Protein AF-A0A1B6EBD6-F1 (afdb_monomer)

Organism: NCBI:txid38151

Sequence (157 aa):
SRSVSGDEDGPLCDTISRKTLFYLIATLNAAFQPDYDFSDAKSHEFSKEPSLQWVVNAVDSNLNATGGEQYRTMRTHLWAAIDDEISMQECDIYSYNPDLTSDPFGEDGSLWSFNYFFYNKKLKRIVFFTCRAINPIYALDSGIGSDFTMDEDEDGY

InterPro domains:
  IPR015257 Repressor of RNA polymerase III transcription Maf1 [PF09174] (10-130)
  IPR015257 Repressor of RNA polymerase III transcription Maf1 [PIRSF037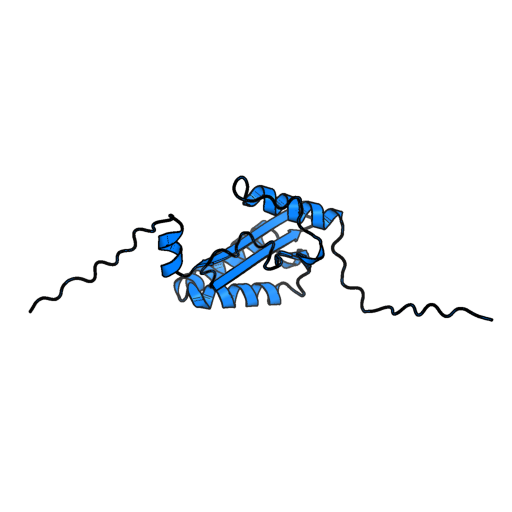240] (8-142)
  IPR015257 Repressor of RNA polymerase III transcription Maf1 [PTHR22504] (2-146)
  IPR038564 Repressor of RNA polymerase III transcription Maf1 superfamily [G3DSA:3.40.1000.50] (1-133)

Structure (mmCIF, N/CA/C/O backbone):
data_AF-A0A1B6EBD6-F1
#
_entry.id   AF-A0A1B6EBD6-F1
#
loop_
_atom_site.group_PDB
_atom_site.id
_atom_site.type_symbol
_atom_site.label_atom_id
_atom_site.label_alt_id
_atom_site.label_comp_id
_atom_site.label_asym_id
_atom_site.label_entity_id
_atom_site.label_seq_id
_atom_site.pdbx_PDB_ins_code
_atom_site.Cartn_x
_atom_site.Cartn_y
_atom_site.Cartn_z
_atom_site.occupancy
_atom_site.B_iso_or_equiv
_atom_site.auth_seq_id
_atom_site.auth_comp_id
_atom_site.auth_asym_id
_atom_site.auth_atom_id
_atom_site.pdbx_PDB_model_num
ATOM 1 N N . SER A 1 1 ? 15.577 18.709 47.326 1.00 35.00 1 SER A N 1
ATOM 2 C CA . SER A 1 1 ? 14.612 19.555 46.606 1.00 35.00 1 SER A CA 1
ATOM 3 C C . SER A 1 1 ? 14.466 19.066 45.178 1.00 35.00 1 SER A C 1
ATOM 5 O O . SER A 1 1 ? 15.468 18.985 44.490 1.00 35.00 1 SER A O 1
ATOM 7 N N . ARG A 1 2 ? 13.229 18.675 44.841 1.00 35.31 2 ARG A N 1
ATOM 8 C CA . ARG A 1 2 ? 12.565 18.476 43.535 1.00 35.31 2 ARG A CA 1
ATOM 9 C C . ARG A 1 2 ? 13.386 18.047 42.307 1.00 35.31 2 ARG A C 1
ATOM 11 O O . ARG A 1 2 ? 14.072 18.845 41.682 1.00 35.31 2 ARG A O 1
ATOM 18 N N . SER A 1 3 ? 13.144 16.794 41.935 1.00 42.97 3 SER A N 1
ATOM 19 C CA . SER A 1 3 ? 13.153 16.221 40.590 1.00 42.97 3 SER A CA 1
ATOM 20 C C . SER A 1 3 ? 12.231 16.994 39.638 1.00 42.97 3 SER A C 1
ATOM 22 O O . SER A 1 3 ? 11.115 17.353 40.016 1.00 42.97 3 SER A O 1
ATOM 24 N N . VAL A 1 4 ? 12.686 17.204 38.404 1.00 38.69 4 VAL A N 1
ATOM 25 C CA . VAL A 1 4 ? 11.855 17.611 37.265 1.00 38.69 4 VAL A CA 1
ATOM 26 C C . VAL A 1 4 ? 12.066 16.558 36.183 1.00 38.69 4 VAL A C 1
ATOM 28 O O . VAL A 1 4 ? 13.086 16.553 35.500 1.00 38.69 4 VAL A O 1
ATOM 31 N N . SER A 1 5 ? 11.133 15.613 36.107 1.00 43.06 5 SER A N 1
ATOM 32 C CA . SER A 1 5 ? 10.903 14.778 34.933 1.00 43.06 5 SER A CA 1
ATOM 33 C C . SER A 1 5 ? 10.208 15.654 33.896 1.00 43.06 5 SER A C 1
ATOM 35 O O . SER A 1 5 ? 9.076 16.086 34.110 1.00 43.06 5 SER A O 1
ATOM 37 N N . GLY A 1 6 ? 10.924 15.997 32.829 1.00 36.69 6 GLY A N 1
ATOM 38 C CA . GLY A 1 6 ? 10.327 16.617 31.655 1.00 36.69 6 GLY A CA 1
ATOM 39 C C . GLY A 1 6 ? 9.583 15.548 30.873 1.00 36.69 6 GLY A C 1
ATOM 40 O O . GLY A 1 6 ? 10.207 14.790 30.138 1.00 36.69 6 GLY A O 1
ATOM 41 N N . ASP A 1 7 ? 8.271 15.474 31.074 1.00 46.28 7 ASP A N 1
ATOM 42 C CA . ASP A 1 7 ? 7.367 14.815 30.140 1.00 46.28 7 ASP A CA 1
ATOM 43 C C . ASP A 1 7 ? 7.290 15.706 28.892 1.00 46.28 7 ASP A C 1
ATOM 45 O O . ASP A 1 7 ? 6.510 16.658 28.828 1.00 46.28 7 ASP A O 1
ATOM 49 N N . GLU A 1 8 ? 8.169 15.454 27.921 1.00 40.28 8 GLU A N 1
ATOM 50 C CA . GLU A 1 8 ? 7.998 15.973 26.567 1.00 40.28 8 GLU A CA 1
ATOM 51 C C . GLU A 1 8 ? 6.930 15.124 25.872 1.00 40.28 8 GLU A C 1
ATOM 53 O O . GLU A 1 8 ? 7.210 14.099 25.252 1.00 40.28 8 GLU A O 1
ATOM 58 N N . ASP A 1 9 ? 5.681 15.560 26.030 1.00 44.81 9 ASP A N 1
ATOM 59 C CA . ASP A 1 9 ? 4.522 15.125 25.252 1.00 44.81 9 ASP A CA 1
ATOM 60 C C . ASP A 1 9 ? 4.717 15.600 23.798 1.00 44.81 9 ASP A C 1
ATOM 62 O O . ASP A 1 9 ? 4.210 16.635 23.360 1.00 44.81 9 ASP A O 1
ATOM 66 N N . GLY A 1 10 ? 5.575 14.888 23.064 1.00 46.00 10 GLY A N 1
ATOM 67 C CA . GLY A 1 10 ? 5.658 14.988 21.611 1.00 46.00 10 GLY A CA 1
ATOM 68 C C . GLY A 1 10 ? 4.334 14.533 20.989 1.00 46.00 10 GLY A C 1
ATOM 69 O O . GLY A 1 10 ? 3.626 13.730 21.599 1.00 46.00 10 GLY A O 1
ATOM 70 N N . PRO A 1 11 ? 3.966 15.019 19.786 1.00 43.94 11 PRO A N 1
ATOM 71 C CA . PRO A 1 11 ? 2.724 14.612 19.141 1.00 43.94 11 PRO A CA 1
ATOM 72 C C . PRO A 1 11 ? 2.721 13.089 19.055 1.00 43.94 11 PRO A C 1
ATOM 74 O O . PRO A 1 11 ? 3.627 12.518 18.450 1.00 43.94 11 PRO A O 1
ATOM 77 N N . LEU A 1 12 ? 1.753 12.462 19.730 1.00 44.38 12 LEU A N 1
ATOM 78 C CA . LEU A 1 12 ? 1.585 11.016 19.818 1.00 44.38 12 LEU A CA 1
ATOM 79 C C . LEU A 1 12 ? 1.718 10.434 18.410 1.00 44.38 12 LEU A C 1
ATOM 81 O O . LEU A 1 12 ? 0.786 10.510 17.611 1.00 44.38 12 LEU A O 1
ATOM 85 N N . CYS A 1 13 ? 2.904 9.910 18.093 1.00 47.91 13 CYS A N 1
ATOM 86 C CA . CYS A 1 13 ? 3.123 9.114 16.901 1.00 47.91 13 CYS A CA 1
ATOM 87 C C . CYS A 1 13 ? 2.095 7.995 17.000 1.00 47.91 13 CYS A C 1
ATOM 89 O O . CYS A 1 13 ? 2.122 7.237 17.975 1.00 47.91 13 CYS A O 1
ATOM 91 N N . ASP A 1 14 ? 1.121 8.002 16.091 1.00 54.56 14 ASP A N 1
ATOM 92 C CA . ASP A 1 14 ? -0.105 7.214 16.165 1.00 54.56 14 ASP A CA 1
ATOM 93 C C . ASP A 1 14 ? 0.295 5.730 16.183 1.00 54.56 14 ASP A C 1
ATOM 95 O O . ASP A 1 14 ? 0.541 5.101 15.154 1.00 54.56 14 ASP A O 1
ATOM 99 N N . THR A 1 15 ? 0.517 5.198 17.386 1.00 70.75 15 THR A N 1
ATOM 100 C CA . THR A 1 15 ? 1.275 3.961 17.553 1.00 70.75 15 THR A CA 1
ATOM 101 C C . THR A 1 15 ? 0.384 2.823 17.091 1.00 70.75 15 THR A C 1
ATOM 103 O O . THR A 1 15 ? -0.698 2.597 17.644 1.00 70.75 15 THR A O 1
ATOM 106 N N . ILE A 1 16 ? 0.822 2.097 16.061 1.00 86.12 16 ILE A N 1
ATOM 107 C CA . ILE A 1 16 ? 0.085 0.953 15.527 1.00 86.12 16 ILE A CA 1
ATOM 108 C C . ILE A 1 16 ? -0.162 -0.035 16.670 1.00 86.12 16 ILE A C 1
ATOM 110 O O . ILE A 1 16 ? 0.760 -0.500 17.339 1.00 86.12 16 ILE A O 1
ATOM 114 N N . SER A 1 17 ? -1.435 -0.355 16.919 1.00 90.88 17 SER A N 1
ATOM 115 C CA . SER A 1 17 ? -1.783 -1.267 18.008 1.00 90.88 17 SER A CA 1
ATOM 116 C C . SER A 1 17 ? -1.151 -2.645 17.783 1.00 90.88 17 SER A C 1
ATOM 118 O O . SER A 1 17 ? -1.120 -3.130 16.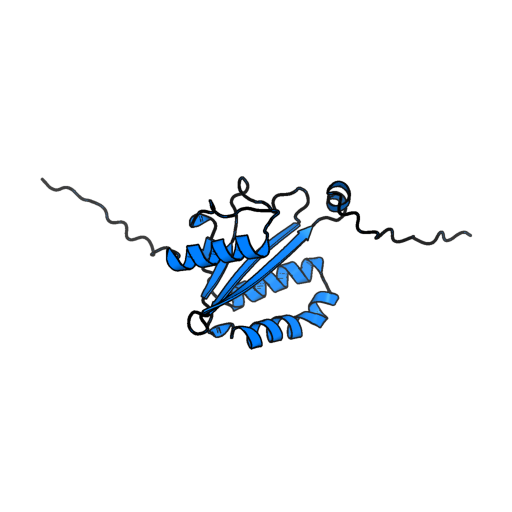653 1.00 90.88 17 SER A O 1
ATOM 120 N N . ARG A 1 18 ? -0.738 -3.337 18.857 1.00 91.25 18 ARG A N 1
ATOM 121 C CA . ARG A 1 18 ? -0.190 -4.710 18.769 1.00 91.25 18 ARG A CA 1
ATOM 122 C C . ARG A 1 18 ? -1.096 -5.669 17.991 1.00 91.25 18 ARG A C 1
ATOM 124 O O . ARG A 1 18 ? -0.611 -6.518 17.254 1.00 91.25 18 ARG A O 1
ATOM 131 N N . LYS A 1 19 ? -2.416 -5.517 18.143 1.00 93.31 19 LYS A N 1
ATOM 132 C CA . LYS A 1 19 ? -3.407 -6.320 17.418 1.00 93.31 19 LYS A CA 1
ATOM 133 C C . LYS A 1 19 ? -3.381 -6.028 15.918 1.00 93.31 19 LYS A C 1
ATOM 135 O O . LYS A 1 19 ? -3.426 -6.959 15.126 1.00 93.31 19 LYS A O 1
ATOM 140 N N . THR A 1 20 ? -3.321 -4.752 15.539 1.00 94.62 20 THR A N 1
ATOM 141 C CA . THR A 1 20 ? -3.190 -4.354 14.133 1.00 94.62 20 THR A CA 1
ATOM 142 C C . THR A 1 20 ? -1.885 -4.881 13.559 1.00 94.62 20 THR A C 1
ATOM 144 O O . THR A 1 20 ? -1.926 -5.553 12.540 1.00 94.62 20 THR A O 1
ATOM 147 N N . LEU A 1 21 ? -0.761 -4.656 14.244 1.00 94.75 21 LEU A N 1
ATOM 148 C CA . LEU A 1 21 ? 0.557 -5.112 13.807 1.00 94.75 21 LEU A CA 1
ATOM 149 C C . LEU A 1 21 ? 0.576 -6.620 13.530 1.00 94.75 21 LEU A C 1
ATOM 151 O O . LEU A 1 21 ? 1.037 -7.042 12.476 1.00 94.75 21 LEU A O 1
ATOM 155 N N . PHE A 1 22 ? -0.011 -7.421 14.424 1.00 95.44 22 PHE A N 1
ATOM 156 C CA . PHE A 1 22 ? -0.163 -8.860 14.212 1.00 95.44 22 PHE A CA 1
ATOM 157 C C . PHE A 1 22 ? -0.912 -9.189 12.912 1.00 95.44 22 PHE A C 1
ATOM 159 O O . PHE A 1 22 ? -0.484 -10.067 12.170 1.00 95.44 22 PHE A O 1
ATOM 166 N N . TYR A 1 23 ? -2.008 -8.484 12.608 1.00 96.94 23 TYR A N 1
ATOM 167 C CA . TYR A 1 23 ? -2.737 -8.704 11.358 1.00 96.94 23 TYR A CA 1
ATOM 168 C C . TYR A 1 23 ? -1.930 -8.302 10.122 1.00 96.94 23 TYR A C 1
ATOM 170 O O . TYR A 1 23 ? -1.987 -9.016 9.125 1.00 96.94 23 TYR A O 1
ATOM 178 N N . LEU A 1 24 ? -1.174 -7.201 10.178 1.00 96.62 24 LEU A N 1
ATOM 179 C CA . LEU A 1 24 ? -0.338 -6.762 9.055 1.00 96.62 24 LEU A CA 1
ATOM 180 C C . LEU A 1 24 ? 0.771 -7.785 8.762 1.00 96.62 24 LEU A C 1
ATOM 182 O O . LEU A 1 24 ? 0.904 -8.226 7.624 1.00 96.62 24 LEU A O 1
ATOM 186 N N . ILE A 1 25 ? 1.482 -8.247 9.797 1.00 95.00 25 ILE A N 1
ATOM 187 C CA . ILE A 1 25 ? 2.533 -9.271 9.673 1.00 95.00 25 ILE A CA 1
ATOM 188 C C . ILE A 1 25 ? 1.958 -10.592 9.155 1.00 95.00 25 ILE A C 1
ATOM 190 O O . ILE A 1 25 ? 2.498 -11.186 8.226 1.00 95.00 25 ILE A O 1
ATOM 194 N N . ALA A 1 26 ? 0.826 -11.041 9.705 1.00 95.94 26 ALA A N 1
ATOM 195 C CA . ALA A 1 26 ? 0.168 -12.258 9.235 1.00 95.94 26 ALA A CA 1
ATOM 196 C C . ALA A 1 26 ? -0.254 -12.155 7.758 1.00 95.94 26 ALA A C 1
ATOM 198 O O . ALA A 1 26 ? -0.196 -13.147 7.037 1.00 95.94 26 ALA A O 1
ATOM 199 N N . THR A 1 27 ? -0.652 -10.961 7.307 1.00 96.69 27 THR A N 1
ATOM 200 C CA . THR A 1 27 ? -1.014 -10.707 5.907 1.00 96.69 27 THR A CA 1
ATOM 201 C C . THR A 1 27 ? 0.211 -10.790 4.993 1.00 96.69 27 THR A C 1
ATOM 203 O O . THR A 1 27 ? 0.126 -11.431 3.951 1.00 96.69 27 THR A O 1
ATOM 206 N N . LEU A 1 28 ? 1.355 -10.221 5.398 1.00 93.94 28 LEU A N 1
ATOM 207 C CA . LEU A 1 28 ? 2.621 -10.352 4.663 1.00 93.94 28 LEU A CA 1
ATOM 208 C C . LEU A 1 28 ? 3.060 -11.813 4.547 1.00 93.94 28 LEU A C 1
ATOM 210 O O . LEU A 1 28 ? 3.286 -12.301 3.443 1.00 93.94 28 LEU A O 1
ATOM 214 N N . ASN A 1 29 ? 3.094 -12.530 5.673 1.00 93.19 29 ASN A N 1
ATOM 215 C CA . ASN A 1 29 ? 3.443 -13.951 5.696 1.00 93.19 29 ASN A CA 1
ATOM 216 C C . ASN A 1 29 ? 2.516 -14.775 4.796 1.00 93.19 29 ASN A C 1
ATOM 218 O O . ASN A 1 29 ? 2.974 -15.648 4.071 1.00 93.19 29 ASN A O 1
ATOM 222 N N . ALA A 1 30 ? 1.212 -14.487 4.794 1.00 94.06 30 ALA A N 1
ATOM 223 C CA . ALA A 1 30 ? 0.273 -15.189 3.927 1.00 94.06 30 ALA A CA 1
ATOM 224 C C . ALA A 1 30 ? 0.500 -14.900 2.432 1.00 94.06 30 ALA A C 1
ATOM 226 O O . ALA A 1 30 ? 0.274 -15.794 1.617 1.00 94.06 30 ALA A O 1
ATOM 227 N N . ALA A 1 31 ? 0.918 -13.679 2.083 1.00 92.50 31 ALA A N 1
ATOM 228 C CA . ALA A 1 31 ? 1.103 -13.236 0.702 1.00 92.50 31 ALA A CA 1
ATOM 229 C C . ALA A 1 31 ? 2.416 -13.722 0.067 1.00 92.50 31 ALA A C 1
ATOM 231 O O . ALA A 1 31 ? 2.456 -13.924 -1.142 1.00 92.50 31 ALA A O 1
ATOM 232 N N . PHE A 1 32 ? 3.465 -13.900 0.871 1.00 89.19 32 PHE A N 1
ATOM 233 C CA . PHE A 1 32 ? 4.834 -14.114 0.388 1.00 89.19 32 PHE A CA 1
ATOM 234 C C . PHE A 1 32 ? 5.480 -15.422 0.860 1.00 89.19 32 PHE A C 1
ATOM 236 O O . PHE A 1 32 ? 6.629 -15.698 0.526 1.00 89.19 32 PHE A O 1
ATOM 243 N N . GLN A 1 33 ? 4.772 -16.245 1.633 1.00 85.00 33 GLN A N 1
ATOM 244 C CA . GLN A 1 33 ? 5.219 -17.612 1.896 1.00 85.00 33 GLN A CA 1
ATOM 245 C C . GLN A 1 33 ? 5.266 -18.432 0.588 1.00 85.00 33 GLN A C 1
ATOM 247 O O . GLN A 1 33 ? 4.349 -18.320 -0.231 1.00 85.00 33 GLN A O 1
ATOM 252 N N . PRO A 1 34 ? 6.256 -19.325 0.415 1.00 87.81 34 PRO A N 1
ATOM 253 C CA . PRO A 1 34 ? 7.313 -19.691 1.366 1.00 87.81 34 PRO A CA 1
ATOM 254 C C . PRO A 1 34 ? 8.594 -18.846 1.252 1.00 87.81 34 PRO A C 1
ATOM 256 O O . PRO A 1 34 ? 9.543 -19.109 1.986 1.00 87.81 34 PRO A O 1
ATOM 259 N N . ASP A 1 35 ? 8.638 -17.886 0.331 1.00 84.06 35 ASP A N 1
ATOM 260 C CA . ASP A 1 35 ? 9.868 -17.201 -0.072 1.00 84.06 35 ASP A CA 1
ATOM 261 C C . ASP A 1 35 ? 10.391 -16.238 1.002 1.00 84.06 35 ASP A C 1
ATOM 263 O O . ASP A 1 35 ? 11.602 -16.081 1.157 1.00 84.06 35 ASP A O 1
ATOM 267 N N . TYR A 1 36 ? 9.491 -15.645 1.794 1.00 82.69 36 TYR A N 1
ATOM 268 C CA . TYR A 1 36 ? 9.848 -14.673 2.826 1.00 82.69 36 TYR A CA 1
ATOM 269 C C . TYR A 1 36 ? 9.124 -14.914 4.158 1.00 82.69 36 TYR A C 1
ATOM 271 O O . TYR A 1 36 ? 7.954 -15.303 4.191 1.00 82.69 36 TYR A O 1
ATOM 279 N N . ASP A 1 37 ? 9.825 -14.630 5.263 1.00 87.44 37 ASP A N 1
ATOM 280 C CA . ASP A 1 37 ? 9.300 -14.672 6.634 1.00 87.44 37 ASP A CA 1
ATOM 281 C C . ASP A 1 37 ? 9.393 -13.289 7.294 1.00 87.44 37 ASP A C 1
ATOM 283 O O . ASP A 1 37 ? 10.473 -12.732 7.483 1.00 87.44 37 ASP A O 1
ATOM 287 N N . PHE A 1 38 ? 8.238 -12.752 7.676 1.00 89.31 38 PHE A N 1
ATOM 288 C CA . PHE A 1 38 ? 8.062 -11.450 8.317 1.00 89.31 38 PHE A CA 1
ATOM 289 C C . PHE A 1 38 ? 7.771 -11.574 9.817 1.00 89.31 38 PHE A C 1
ATOM 291 O O . PHE A 1 38 ? 7.387 -10.592 10.453 1.00 89.31 38 PHE A O 1
ATOM 298 N N . SER A 1 39 ? 7.927 -12.761 10.415 1.00 87.94 39 SER A N 1
ATOM 299 C CA . SER A 1 39 ? 7.629 -13.001 11.837 1.00 87.94 39 SER A CA 1
ATOM 300 C C . SER A 1 39 ? 8.414 -12.090 12.788 1.00 87.94 39 SER A C 1
ATOM 302 O O . SER A 1 39 ? 7.931 -11.776 13.878 1.00 87.94 39 SER A O 1
ATOM 304 N N . ASP A 1 40 ? 9.590 -11.626 12.360 1.00 87.38 40 ASP A N 1
ATOM 305 C CA . ASP A 1 40 ? 10.442 -10.704 13.108 1.00 87.38 40 ASP A CA 1
ATOM 306 C C . ASP A 1 40 ? 10.248 -9.221 12.758 1.00 87.38 40 ASP A C 1
ATOM 308 O O . ASP A 1 40 ? 10.897 -8.380 13.393 1.00 87.38 40 ASP A O 1
ATOM 312 N N . ALA A 1 41 ? 9.345 -8.884 11.830 1.00 88.94 41 ALA A N 1
ATOM 313 C CA . ALA A 1 41 ? 9.097 -7.507 11.413 1.00 88.94 41 ALA A CA 1
ATOM 314 C C . ALA A 1 41 ? 8.682 -6.625 12.602 1.00 88.94 41 ALA A C 1
ATOM 316 O O . ALA A 1 41 ? 7.865 -6.994 13.458 1.00 88.94 41 ALA A O 1
ATOM 317 N N . LYS A 1 42 ? 9.285 -5.443 12.685 1.00 88.19 42 LYS A N 1
ATOM 318 C CA . LYS A 1 42 ? 9.160 -4.519 13.811 1.00 88.19 42 LYS A CA 1
ATOM 319 C C . LYS A 1 42 ? 8.143 -3.434 13.509 1.00 88.19 42 LYS A C 1
ATOM 321 O O . LYS A 1 42 ? 7.906 -3.062 12.369 1.00 88.19 42 LYS A O 1
ATOM 326 N N . SER A 1 43 ? 7.548 -2.874 14.561 1.00 89.81 43 SER A N 1
ATOM 327 C CA . SER A 1 43 ? 6.497 -1.861 14.418 1.00 89.81 43 SER A CA 1
ATOM 328 C C . SER A 1 43 ? 6.943 -0.602 13.676 1.00 89.81 43 SER A C 1
ATOM 330 O O . SER A 1 43 ? 6.094 0.061 13.096 1.00 89.81 43 SER A O 1
ATOM 332 N N . HIS A 1 44 ? 8.233 -0.251 13.723 1.00 89.25 44 HIS A N 1
ATOM 333 C CA . HIS A 1 44 ? 8.765 0.937 13.047 1.00 89.25 44 HIS A CA 1
ATOM 334 C C . HIS A 1 44 ? 8.880 0.769 11.527 1.00 89.25 44 HIS A C 1
ATOM 336 O O . HIS A 1 44 ? 8.935 1.771 10.826 1.00 89.25 44 HIS A O 1
ATOM 342 N N . GLU A 1 45 ? 8.842 -0.467 11.024 1.00 90.88 45 GLU A N 1
ATOM 343 C CA . GL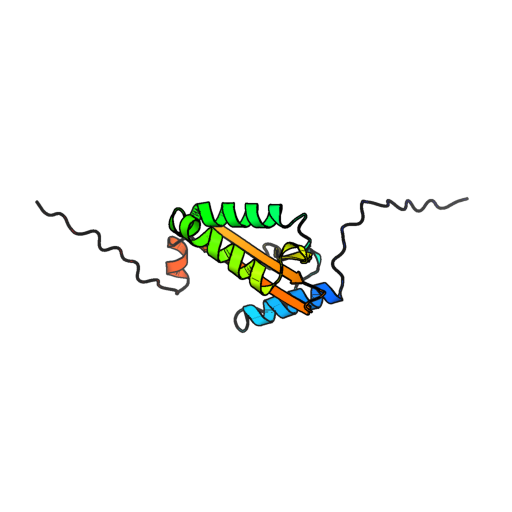U A 1 45 ? 8.773 -0.778 9.587 1.00 90.88 45 GLU A CA 1
ATOM 344 C C . GLU A 1 45 ? 7.346 -0.611 9.037 1.00 90.88 45 GLU A C 1
ATOM 346 O O . GLU A 1 45 ? 7.097 -0.796 7.849 1.00 90.88 45 GLU A O 1
ATOM 351 N N . PHE A 1 46 ? 6.379 -0.267 9.892 1.00 93.50 46 PHE A N 1
ATOM 352 C CA . PHE A 1 46 ? 5.002 -0.004 9.500 1.00 93.50 46 PHE A CA 1
ATOM 353 C C . PHE A 1 46 ? 4.625 1.435 9.823 1.00 93.50 46 PHE A C 1
ATOM 355 O O . PHE A 1 46 ? 4.982 1.981 10.866 1.00 93.50 46 PHE A O 1
ATOM 362 N N . SER A 1 47 ? 3.847 2.052 8.942 1.00 94.19 47 SER A N 1
ATOM 363 C CA . SER A 1 47 ? 3.334 3.406 9.147 1.00 94.19 47 SER A CA 1
ATOM 364 C C . SER A 1 47 ? 1.843 3.463 8.863 1.00 94.19 47 SER A C 1
ATOM 366 O O . SER A 1 47 ? 1.328 2.730 8.023 1.00 94.19 47 SER A O 1
ATOM 368 N N . LYS A 1 48 ? 1.126 4.313 9.602 1.00 95.75 48 LYS A N 1
ATOM 369 C CA . LYS A 1 48 ? -0.263 4.642 9.281 1.00 95.75 48 LYS A CA 1
ATOM 370 C C . LYS A 1 48 ? -0.264 5.785 8.274 1.00 95.75 48 LYS A C 1
ATOM 372 O O . LYS A 1 48 ? 0.345 6.823 8.523 1.00 95.75 48 LYS A O 1
ATOM 377 N N . GLU A 1 49 ? -0.958 5.595 7.163 1.00 95.94 49 GLU A N 1
ATOM 378 C CA . GLU A 1 49 ? -0.977 6.571 6.082 1.00 95.94 49 GLU A CA 1
ATOM 379 C C . GLU A 1 49 ? -1.922 7.744 6.394 1.00 95.94 49 GLU A C 1
ATOM 381 O O . GLU A 1 49 ? -2.991 7.534 6.980 1.00 95.94 49 GLU A O 1
ATOM 386 N N . PRO A 1 50 ? -1.583 8.986 5.990 1.00 94.62 50 PRO A N 1
ATOM 387 C CA . PRO A 1 50 ? -2.342 10.172 6.389 1.00 94.62 50 PRO A CA 1
ATOM 388 C C . PRO A 1 50 ? -3.766 10.215 5.828 1.00 94.62 50 PRO A C 1
ATOM 390 O O . PRO A 1 50 ? -4.674 10.752 6.461 1.00 94.62 50 PRO A O 1
ATOM 393 N N . SER A 1 51 ? -3.961 9.720 4.601 1.00 96.44 51 SER A N 1
ATOM 394 C CA . SER A 1 51 ? -5.264 9.714 3.934 1.00 96.44 51 SER A CA 1
ATOM 395 C C . SER A 1 51 ? -5.295 8.763 2.739 1.00 96.44 51 SER A C 1
ATOM 397 O O . SER A 1 51 ? -4.266 8.477 2.130 1.00 96.44 51 SER A O 1
ATOM 399 N N . LEU A 1 52 ? -6.502 8.364 2.332 1.00 97.44 52 LEU A N 1
ATOM 400 C CA . LEU A 1 52 ? -6.715 7.628 1.085 1.00 97.44 52 LEU A CA 1
ATOM 401 C C . LEU A 1 52 ? -6.170 8.384 -0.134 1.00 97.44 52 LEU A C 1
ATOM 403 O O . LEU A 1 52 ? -5.530 7.782 -0.989 1.00 97.44 52 LEU A O 1
ATOM 407 N N . GLN A 1 53 ? -6.375 9.703 -0.202 1.00 97.81 53 GLN A N 1
ATOM 408 C CA . GLN A 1 53 ? -5.925 10.499 -1.346 1.00 97.81 53 GLN A CA 1
ATOM 409 C C . GLN A 1 53 ? -4.399 10.499 -1.481 1.00 97.81 53 GLN A C 1
ATOM 411 O O . GLN A 1 53 ? -3.884 10.462 -2.594 1.00 97.81 53 GLN A O 1
ATOM 416 N N . TRP A 1 54 ? -3.681 10.522 -0.356 1.00 96.88 54 TRP A N 1
ATOM 417 C CA . TRP A 1 54 ? -2.224 10.413 -0.339 1.00 96.88 54 TRP A CA 1
ATOM 418 C C . TRP A 1 54 ? -1.758 9.095 -0.963 1.00 96.88 54 TRP A C 1
ATOM 420 O O . TRP A 1 54 ? -0.938 9.102 -1.879 1.00 96.88 54 TRP A O 1
ATOM 430 N N . VAL A 1 55 ? -2.353 7.985 -0.526 1.00 97.94 55 VAL A N 1
ATOM 431 C CA . VAL A 1 55 ? -2.031 6.637 -1.011 1.00 97.94 55 VAL A CA 1
ATOM 432 C C . VAL A 1 55 ? -2.360 6.487 -2.494 1.00 97.94 55 VAL A C 1
ATOM 434 O O . VAL A 1 55 ? -1.513 6.043 -3.263 1.00 97.94 55 VAL A O 1
ATOM 437 N N . VAL A 1 56 ? -3.549 6.924 -2.923 1.00 98.00 56 VAL A N 1
ATOM 438 C CA . VAL A 1 56 ? -3.947 6.899 -4.340 1.00 98.00 56 VAL A CA 1
ATOM 439 C C . VAL A 1 56 ? -2.968 7.703 -5.193 1.00 98.00 56 VAL A C 1
ATOM 441 O O . VAL A 1 56 ? -2.512 7.206 -6.214 1.00 98.00 56 VAL A O 1
ATOM 444 N N . ASN A 1 57 ? -2.579 8.906 -4.762 1.00 98.06 57 ASN A N 1
ATOM 445 C CA . ASN A 1 57 ? -1.629 9.735 -5.507 1.00 98.06 57 ASN A CA 1
ATOM 446 C C . ASN A 1 57 ? -0.232 9.098 -5.592 1.00 98.06 57 ASN A C 1
ATOM 448 O O . ASN A 1 57 ? 0.413 9.190 -6.638 1.00 98.06 57 ASN A O 1
ATOM 452 N N . ALA A 1 58 ? 0.243 8.469 -4.513 1.00 97.38 58 ALA A N 1
ATOM 453 C CA . ALA A 1 58 ? 1.535 7.786 -4.487 1.00 97.38 58 ALA A CA 1
ATOM 454 C C . ALA A 1 58 ? 1.546 6.580 -5.440 1.00 97.38 58 ALA A C 1
ATOM 456 O O . ALA A 1 58 ? 2.433 6.464 -6.288 1.00 97.38 58 ALA A O 1
ATOM 457 N N . VAL A 1 59 ? 0.514 5.736 -5.365 1.00 97.50 59 VAL A N 1
ATOM 458 C CA . VAL A 1 59 ? 0.329 4.586 -6.261 1.00 97.50 59 VAL A CA 1
ATOM 459 C C . VAL A 1 59 ? 0.189 5.041 -7.715 1.00 97.50 59 VAL A C 1
ATOM 461 O O . VAL A 1 59 ? 0.889 4.524 -8.585 1.00 97.50 59 VAL A O 1
ATOM 464 N N . ASP A 1 60 ? -0.660 6.039 -7.977 1.00 97.44 60 ASP A N 1
ATOM 465 C CA . ASP A 1 60 ? -0.866 6.598 -9.313 1.00 97.44 60 ASP A CA 1
ATOM 466 C C . ASP A 1 60 ? 0.457 7.124 -9.894 1.00 97.44 60 ASP A C 1
ATOM 468 O O . ASP A 1 60 ? 0.724 6.928 -11.077 1.00 97.44 60 ASP A O 1
ATOM 472 N N . SER A 1 61 ? 1.294 7.784 -9.087 1.00 97.06 61 SER A N 1
ATOM 473 C CA . SER A 1 61 ? 2.582 8.330 -9.538 1.00 97.06 61 SER A CA 1
ATOM 474 C C . SER A 1 61 ? 3.563 7.222 -9.935 1.00 97.06 61 SER A C 1
ATOM 476 O O . SER A 1 61 ? 4.132 7.270 -11.027 1.00 97.06 61 SER A O 1
ATOM 478 N N . ASN A 1 62 ? 3.706 6.195 -9.093 1.00 95.69 62 ASN A N 1
ATOM 479 C CA . ASN A 1 62 ? 4.599 5.058 -9.336 1.00 95.69 62 ASN A CA 1
ATOM 480 C C . ASN A 1 62 ? 4.172 4.236 -10.564 1.00 95.69 62 ASN A C 1
ATOM 482 O O . ASN A 1 62 ? 4.985 3.932 -11.444 1.00 95.69 62 ASN A O 1
ATOM 486 N N . LEU A 1 63 ? 2.876 3.924 -10.667 1.00 95.81 63 LEU A N 1
ATOM 487 C CA . LEU A 1 63 ? 2.337 3.129 -11.769 1.00 95.81 63 LEU A CA 1
ATOM 488 C C . LEU A 1 63 ? 2.279 3.910 -13.084 1.00 95.81 63 LEU A C 1
ATOM 490 O O . LEU A 1 63 ? 2.545 3.331 -14.132 1.00 95.81 63 LEU A O 1
ATOM 494 N N . ASN A 1 64 ? 2.017 5.222 -13.071 1.00 95.31 64 ASN A N 1
ATOM 495 C CA . ASN A 1 64 ? 2.118 6.025 -14.296 1.00 95.31 64 ASN A CA 1
ATOM 496 C C . ASN A 1 64 ? 3.557 6.100 -14.820 1.00 95.31 64 ASN A C 1
ATOM 498 O O . ASN A 1 64 ? 3.749 6.096 -16.034 1.00 95.31 64 ASN A O 1
ATOM 502 N N . ALA A 1 65 ? 4.556 6.166 -13.932 1.00 92.62 65 ALA A N 1
ATOM 503 C CA . ALA A 1 65 ? 5.960 6.286 -14.322 1.00 92.62 65 ALA A CA 1
ATOM 504 C C . ALA A 1 65 ? 6.491 5.058 -15.085 1.00 92.62 65 ALA A C 1
ATOM 506 O O . ALA A 1 65 ? 7.445 5.183 -15.847 1.00 92.62 65 ALA A O 1
ATOM 507 N N . THR A 1 66 ? 5.880 3.887 -14.893 1.00 92.88 66 THR A N 1
ATOM 508 C CA . THR A 1 66 ? 6.350 2.608 -15.461 1.00 92.88 66 THR A CA 1
ATOM 509 C C . THR A 1 66 ? 5.324 1.935 -16.371 1.00 92.88 66 THR 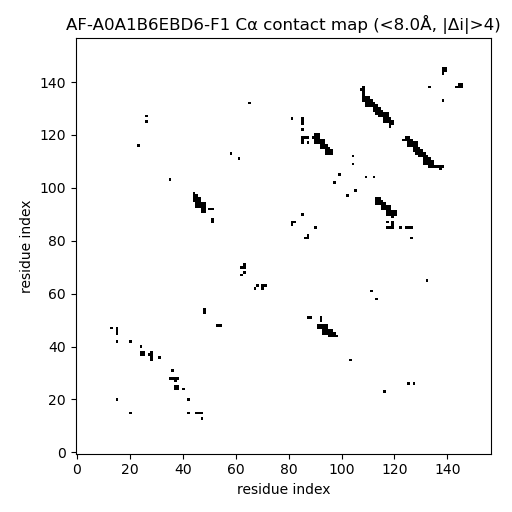A C 1
ATOM 511 O O . THR A 1 66 ? 5.690 1.414 -17.417 1.00 92.88 66 THR A O 1
ATOM 514 N N . GLY A 1 67 ? 4.038 1.978 -16.019 1.00 89.62 67 GLY A N 1
ATOM 515 C CA . GLY A 1 67 ? 2.938 1.391 -16.789 1.00 89.62 67 GLY A CA 1
ATOM 516 C C . GLY A 1 67 ? 2.306 2.331 -17.819 1.00 89.62 67 GLY A C 1
ATOM 517 O O . GLY A 1 67 ? 1.504 1.881 -18.639 1.00 89.62 67 GLY A O 1
ATOM 518 N N . GLY A 1 68 ? 2.639 3.627 -17.791 1.00 93.25 68 GLY A N 1
ATOM 519 C CA . GLY A 1 68 ? 2.250 4.608 -18.806 1.00 93.25 68 GLY A CA 1
ATOM 520 C C . GLY A 1 68 ? 0.771 4.542 -19.204 1.00 93.25 68 GLY A C 1
ATOM 521 O O . GLY A 1 68 ? -0.124 4.616 -18.363 1.00 93.25 68 GLY A O 1
ATOM 522 N N . GLU A 1 69 ? 0.511 4.404 -20.506 1.00 93.94 69 GLU A N 1
ATOM 523 C CA . GLU A 1 69 ? -0.852 4.393 -21.051 1.00 93.94 69 GLU A CA 1
ATOM 524 C C . GLU A 1 69 ? -1.676 3.189 -20.583 1.00 93.94 69 GLU A C 1
ATOM 526 O O . GLU A 1 69 ? -2.850 3.345 -20.255 1.00 93.94 69 GLU A O 1
ATOM 531 N N . GLN A 1 70 ? -1.058 2.010 -20.459 1.00 94.19 70 GLN A N 1
ATOM 532 C CA . GLN A 1 70 ? -1.751 0.794 -20.024 1.00 94.19 70 GLN A CA 1
ATOM 533 C C . GLN A 1 70 ? -2.371 0.997 -18.641 1.00 94.19 70 GLN A C 1
ATOM 535 O O . GLN A 1 70 ? -3.557 0.712 -18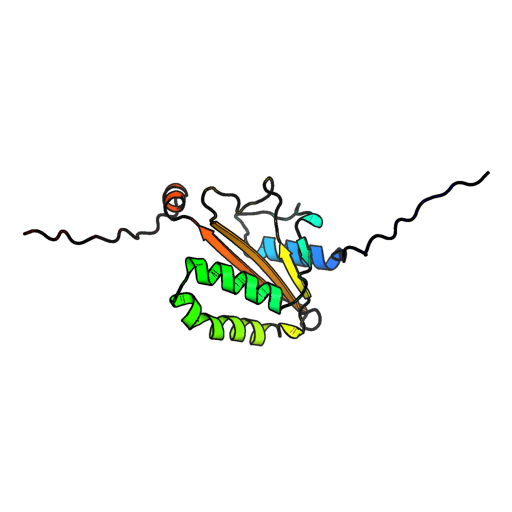.437 1.00 94.19 70 GLN A O 1
ATOM 540 N N . TYR A 1 71 ? -1.589 1.573 -17.722 1.00 96.19 71 TYR A N 1
ATOM 541 C CA . TYR A 1 71 ? -2.066 1.918 -16.392 1.00 96.19 71 TYR A CA 1
ATOM 542 C C . TYR A 1 71 ? -3.234 2.912 -16.441 1.00 96.19 71 TYR A C 1
ATOM 544 O O . TYR A 1 71 ? -4.253 2.687 -15.789 1.00 96.19 71 TYR A O 1
ATOM 552 N N . ARG A 1 72 ? -3.145 3.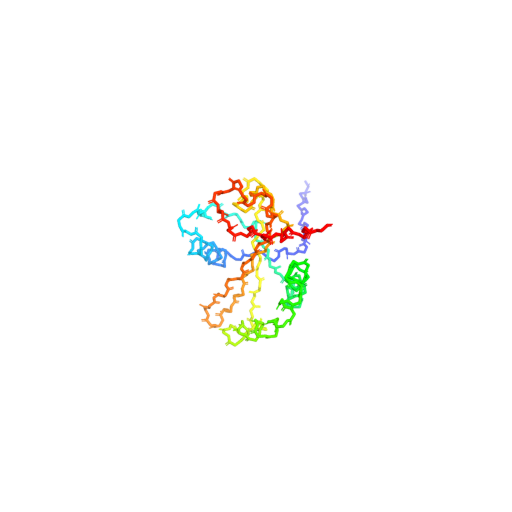973 -17.253 1.00 94.88 72 ARG A N 1
ATOM 553 C CA . ARG A 1 72 ? -4.214 4.984 -17.366 1.00 94.88 72 ARG A CA 1
ATOM 554 C C . ARG A 1 72 ? -5.550 4.379 -17.783 1.00 94.88 72 ARG A C 1
ATOM 556 O O . ARG A 1 72 ? -6.573 4.731 -17.196 1.00 94.88 72 ARG A O 1
ATOM 563 N N . THR A 1 73 ? -5.547 3.440 -18.730 1.00 97.06 73 THR A N 1
ATOM 564 C CA . THR A 1 73 ? -6.764 2.728 -19.153 1.00 97.06 73 THR A CA 1
ATOM 565 C C . THR A 1 73 ? -7.369 1.848 -18.057 1.00 97.06 73 THR A C 1
ATOM 567 O O . THR A 1 73 ? -8.593 1.784 -17.931 1.00 97.06 73 THR A O 1
ATOM 570 N N . MET A 1 74 ? -6.549 1.171 -17.245 1.00 96.38 74 MET A N 1
ATOM 571 C CA . MET A 1 74 ? -7.052 0.274 -16.191 1.00 96.38 74 MET A CA 1
ATOM 572 C C . MET A 1 74 ? -7.336 0.978 -14.860 1.00 96.38 74 MET A C 1
ATOM 574 O O . MET A 1 74 ? -8.109 0.455 -14.059 1.00 96.38 74 MET A O 1
ATOM 578 N N . ARG A 1 75 ? -6.753 2.161 -14.624 1.00 96.69 75 ARG A N 1
ATOM 579 C CA . ARG A 1 75 ? -6.765 2.872 -13.336 1.00 96.69 75 ARG A CA 1
ATOM 580 C C . ARG A 1 75 ? -8.155 2.955 -12.709 1.00 96.69 75 ARG A C 1
ATOM 582 O O . ARG A 1 75 ? -8.312 2.661 -11.528 1.00 96.69 75 ARG A O 1
ATOM 589 N N . THR A 1 76 ? -9.161 3.353 -13.486 1.00 97.56 76 THR A N 1
ATOM 590 C CA . THR A 1 76 ? -10.539 3.495 -12.988 1.00 97.56 76 THR A CA 1
ATOM 591 C C . THR A 1 76 ? -11.107 2.165 -12.501 1.00 97.56 76 THR A C 1
ATOM 593 O O . THR A 1 76 ? -11.704 2.112 -11.431 1.00 97.56 76 THR A O 1
ATOM 596 N N . HIS A 1 77 ? -10.887 1.090 -13.256 1.00 98.06 77 HIS A N 1
ATOM 597 C CA . HIS A 1 77 ? -11.376 -0.244 -12.915 1.00 98.06 77 HIS A CA 1
ATOM 598 C C . HIS A 1 77 ? -10.640 -0.823 -11.703 1.00 98.06 77 HIS A C 1
ATOM 600 O O . HIS A 1 77 ? -11.274 -1.437 -10.851 1.00 98.06 77 HIS A O 1
ATOM 606 N N . LEU A 1 78 ? -9.329 -0.582 -11.595 1.00 97.62 78 LEU A N 1
ATOM 607 C CA . LEU A 1 78 ? -8.522 -0.992 -10.446 1.00 97.62 78 LEU A CA 1
ATOM 608 C C . LEU A 1 78 ? -9.061 -0.385 -9.146 1.00 97.62 78 LEU A C 1
ATOM 610 O O . LEU A 1 78 ? -9.361 -1.113 -8.203 1.00 97.62 78 LEU A O 1
ATOM 614 N N . TRP A 1 79 ? -9.208 0.941 -9.101 1.00 98.00 79 TRP A N 1
ATOM 615 C CA . TRP A 1 79 ? -9.675 1.613 -7.890 1.00 98.00 79 TRP A CA 1
ATOM 616 C C . TRP A 1 79 ? -11.138 1.290 -7.574 1.00 98.00 79 TRP A C 1
ATOM 618 O O . TRP A 1 79 ? -11.462 1.117 -6.404 1.00 98.00 79 TRP A O 1
ATOM 628 N N . ALA A 1 80 ? -11.998 1.135 -8.587 1.00 98.19 80 ALA A N 1
ATOM 629 C CA . ALA A 1 80 ? -13.377 0.693 -8.381 1.00 98.19 80 ALA A CA 1
ATOM 630 C C . ALA A 1 80 ? -13.445 -0.714 -7.763 1.00 98.19 80 ALA A C 1
ATOM 632 O O . ALA A 1 80 ? -14.163 -0.915 -6.792 1.00 98.19 80 ALA A O 1
ATOM 633 N N . ALA A 1 81 ? -12.644 -1.664 -8.256 1.00 98.44 81 ALA A N 1
ATOM 634 C CA . ALA A 1 81 ? -12.622 -3.026 -7.722 1.00 98.44 81 ALA A CA 1
ATOM 635 C C . ALA A 1 81 ? -12.146 -3.083 -6.261 1.00 98.44 81 ALA A C 1
ATOM 637 O O . ALA A 1 81 ? -12.687 -3.848 -5.465 1.00 98.44 81 ALA A O 1
ATOM 638 N N . ILE A 1 82 ? -11.150 -2.267 -5.894 1.00 98.00 82 ILE A N 1
ATOM 639 C CA . ILE A 1 82 ? -10.699 -2.172 -4.499 1.00 98.00 82 ILE A CA 1
ATOM 640 C C . ILE A 1 82 ? -11.810 -1.565 -3.633 1.00 98.00 82 ILE A C 1
ATOM 642 O O . ILE A 1 82 ? -12.094 -2.095 -2.559 1.00 98.00 82 ILE A O 1
ATOM 646 N N . ASP A 1 83 ? -12.454 -0.488 -4.090 1.00 98.12 83 ASP A N 1
ATOM 647 C CA . ASP A 1 83 ? -13.519 0.176 -3.334 1.00 98.12 83 ASP A CA 1
ATOM 648 C C . ASP A 1 83 ? -14.736 -0.721 -3.100 1.00 98.12 83 ASP A C 1
ATOM 650 O O . ASP A 1 83 ? -15.215 -0.816 -1.969 1.00 98.12 83 ASP A O 1
ATOM 654 N N . ASP A 1 84 ? -15.174 -1.443 -4.131 1.00 98.06 84 ASP A N 1
ATOM 655 C CA . ASP A 1 84 ? -16.301 -2.373 -4.050 1.00 98.06 84 ASP A CA 1
ATOM 656 C C . ASP A 1 84 ? -16.046 -3.498 -3.029 1.00 98.06 84 ASP A C 1
ATOM 658 O O . ASP A 1 84 ? -16.962 -3.923 -2.321 1.00 98.06 84 ASP A O 1
ATOM 662 N N . GLU A 1 85 ? -14.799 -3.966 -2.904 1.00 97.75 85 GLU A N 1
ATOM 663 C CA . GLU A 1 85 ? -14.450 -5.092 -2.029 1.00 97.75 85 GLU A CA 1
ATOM 664 C C . GLU A 1 85 ? -14.227 -4.685 -0.560 1.00 97.75 85 GLU A C 1
ATOM 666 O O . GLU A 1 85 ? -14.434 -5.502 0.350 1.00 97.75 85 GLU A O 1
ATOM 671 N N . ILE A 1 86 ? -13.774 -3.452 -0.292 1.00 98.00 86 ILE A N 1
ATOM 672 C CA . ILE A 1 86 ? -13.332 -3.050 1.059 1.00 98.00 86 ILE A CA 1
ATOM 673 C C . ILE A 1 86 ? -13.924 -1.743 1.589 1.00 98.00 86 ILE A C 1
ATOM 675 O O . ILE A 1 86 ? -13.794 -1.477 2.787 1.00 98.00 86 ILE A O 1
ATOM 679 N N . SER A 1 87 ? -14.588 -0.953 0.742 1.00 97.81 87 SER A N 1
ATOM 680 C CA . SER A 1 87 ? -15.050 0.409 1.038 1.00 97.81 87 SER A CA 1
ATOM 681 C C . SER A 1 87 ? -13.902 1.279 1.561 1.00 97.81 87 SER A C 1
ATOM 683 O O . SER A 1 87 ? -13.714 1.439 2.773 1.00 97.81 87 SER A O 1
ATOM 685 N N . MET A 1 88 ? -13.091 1.832 0.656 1.00 96.81 88 MET A N 1
ATOM 686 C CA . MET A 1 88 ? -11.797 2.432 1.005 1.00 96.81 88 MET A CA 1
ATOM 687 C C . MET A 1 88 ? -11.914 3.608 1.982 1.00 96.81 88 MET A C 1
ATOM 689 O O . MET A 1 88 ? -11.019 3.821 2.798 1.00 96.81 88 MET A O 1
ATOM 693 N N . GLN A 1 89 ? -13.020 4.354 1.952 1.00 96.31 89 GLN A N 1
ATOM 694 C CA . GLN A 1 89 ? -13.253 5.499 2.844 1.00 96.31 89 GLN A CA 1
ATOM 695 C C . GLN A 1 89 ? -13.483 5.081 4.302 1.00 96.31 89 GLN A C 1
ATOM 697 O O . GLN A 1 89 ? -13.379 5.915 5.198 1.00 96.31 89 GLN A O 1
ATOM 702 N N . GLU A 1 90 ? -13.776 3.804 4.556 1.00 96.94 90 GLU A N 1
ATOM 703 C CA . GLU A 1 90 ? -13.924 3.254 5.906 1.00 96.94 90 GLU A CA 1
ATOM 704 C C . GLU A 1 90 ? -12.673 2.510 6.404 1.00 96.94 90 GLU A C 1
ATOM 706 O O . GLU A 1 90 ? -12.700 1.897 7.477 1.00 96.94 90 GLU A O 1
ATOM 711 N N . CYS A 1 91 ? -11.580 2.537 5.637 1.00 97.69 91 CYS A N 1
ATOM 712 C CA . CYS A 1 91 ? -10.344 1.846 5.980 1.00 97.69 91 CYS A CA 1
ATOM 713 C C . CYS A 1 91 ? -9.394 2.721 6.803 1.00 97.69 91 CYS A C 1
ATOM 715 O O . CYS A 1 91 ? -9.181 3.894 6.503 1.00 97.69 91 CYS A O 1
ATOM 717 N N . ASP A 1 92 ? -8.731 2.103 7.781 1.00 97.38 92 ASP A N 1
ATOM 718 C CA . ASP A 1 92 ? -7.414 2.574 8.208 1.00 97.38 92 ASP A CA 1
ATOM 719 C C . ASP A 1 92 ? -6.384 2.024 7.212 1.00 97.38 92 ASP A C 1
ATOM 721 O O . ASP A 1 92 ? -6.372 0.817 6.947 1.00 97.38 92 ASP A O 1
ATOM 725 N N . ILE A 1 93 ? -5.535 2.892 6.661 1.00 97.81 93 ILE A N 1
ATOM 726 C CA . ILE A 1 93 ? -4.532 2.495 5.669 1.00 97.81 93 ILE A CA 1
ATOM 727 C C . ILE A 1 93 ? -3.154 2.465 6.321 1.00 97.81 93 ILE A C 1
ATOM 729 O O . ILE A 1 93 ? -2.782 3.389 7.047 1.00 97.81 93 ILE A O 1
ATOM 733 N N . TYR A 1 94 ? -2.413 1.392 6.067 1.00 97.56 94 TYR A N 1
ATOM 734 C CA . TYR A 1 94 ? -1.056 1.199 6.565 1.00 97.56 94 TYR A CA 1
ATOM 735 C C . TYR A 1 94 ? -0.104 0.898 5.415 1.00 97.56 94 TYR A C 1
ATOM 737 O O . TYR A 1 94 ? -0.527 0.354 4.396 1.00 97.56 94 TYR A O 1
ATOM 745 N N . SER A 1 95 ? 1.173 1.198 5.601 1.00 96.25 95 SER A N 1
ATOM 746 C CA . SER A 1 95 ? 2.258 0.770 4.724 1.00 96.25 95 SER A CA 1
ATOM 747 C C . SER A 1 95 ? 3.221 -0.156 5.461 1.00 96.25 95 SER A C 1
ATOM 749 O O . SER A 1 95 ? 3.362 -0.069 6.684 1.00 96.25 95 SER A O 1
ATOM 751 N N . TYR A 1 96 ? 3.89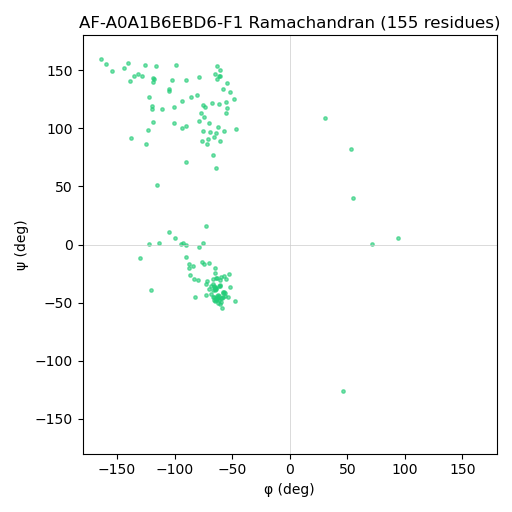6 -1.021 4.707 1.00 94.00 96 TYR A N 1
ATOM 752 C CA . TYR A 1 96 ? 5.109 -1.711 5.138 1.00 94.00 96 TYR A CA 1
ATOM 753 C C . TYR A 1 96 ? 6.305 -1.179 4.344 1.00 94.00 96 TYR A C 1
ATOM 755 O O . TYR A 1 96 ? 6.354 -1.307 3.120 1.00 94.00 96 TYR A O 1
ATOM 763 N N . ASN A 1 97 ? 7.237 -0.570 5.068 1.00 88.69 97 ASN A N 1
ATOM 764 C CA . ASN A 1 97 ? 8.451 0.062 4.578 1.00 88.69 97 ASN A CA 1
ATOM 765 C C . ASN A 1 97 ? 9.630 -0.573 5.337 1.00 88.69 97 ASN A C 1
ATOM 767 O O . ASN A 1 97 ? 9.984 -0.073 6.409 1.00 88.69 97 ASN A O 1
ATOM 771 N N . PRO A 1 98 ? 10.176 -1.702 4.854 1.00 82.00 98 PRO A N 1
ATOM 772 C CA . PRO A 1 98 ? 11.275 -2.376 5.531 1.00 82.00 98 PRO A CA 1
ATOM 773 C C . PRO A 1 98 ? 12.509 -1.480 5.631 1.00 82.00 98 PRO A C 1
ATOM 775 O O . PRO A 1 98 ? 12.778 -0.655 4.753 1.00 82.00 98 PRO A O 1
ATOM 778 N N . ASP A 1 99 ? 13.294 -1.684 6.686 1.00 70.50 99 ASP A N 1
ATOM 779 C CA . ASP A 1 99 ? 14.639 -1.117 6.741 1.00 70.50 99 ASP A CA 1
ATOM 780 C C . ASP A 1 99 ? 15.501 -1.749 5.633 1.00 70.50 99 ASP A C 1
ATOM 782 O O . ASP A 1 99 ? 15.362 -2.934 5.341 1.00 70.50 99 ASP A O 1
ATOM 786 N N . LEU A 1 100 ? 16.449 -1.002 5.053 1.00 63.06 100 LEU A N 1
ATOM 787 C CA . LEU A 1 100 ? 17.307 -1.475 3.946 1.00 63.06 100 LEU A CA 1
ATOM 788 C C . LEU A 1 100 ? 18.038 -2.803 4.233 1.00 63.06 100 LEU A C 1
ATOM 790 O O . LEU A 1 100 ? 18.408 -3.518 3.311 1.00 63.06 100 LEU A O 1
ATOM 794 N N . THR A 1 101 ? 18.280 -3.127 5.504 1.00 60.09 101 THR A N 1
ATOM 795 C CA . THR A 1 101 ? 18.920 -4.383 5.933 1.00 60.09 101 THR A CA 1
ATOM 796 C C . THR A 1 101 ? 17.953 -5.557 6.061 1.00 60.09 101 THR A C 1
ATOM 798 O O . THR A 1 101 ? 18.393 -6.700 6.134 1.00 60.09 101 THR A O 1
ATOM 801 N N . SER A 1 102 ? 16.660 -5.263 6.150 1.00 59.59 102 SER A N 1
ATOM 802 C CA . SER A 1 102 ? 15.569 -6.207 6.374 1.00 59.59 102 SER A CA 1
ATOM 803 C C . SER A 1 102 ? 14.654 -6.314 5.156 1.00 59.59 102 SER A C 1
ATOM 805 O O . SER A 1 102 ? 13.661 -7.025 5.240 1.00 59.59 102 SER A O 1
ATOM 807 N N . ASP A 1 103 ? 14.948 -5.597 4.061 1.00 65.50 103 ASP A N 1
ATOM 808 C CA . ASP A 1 103 ? 14.095 -5.521 2.879 1.00 65.50 103 ASP A CA 1
ATOM 809 C C . ASP A 1 103 ? 14.239 -6.773 1.999 1.00 65.50 103 ASP A C 1
ATOM 811 O O . ASP A 1 103 ? 15.238 -6.906 1.285 1.00 65.50 103 ASP A O 1
ATOM 815 N N . PRO A 1 104 ? 13.245 -7.681 1.984 1.00 59.53 104 PRO A N 1
ATOM 816 C CA . PRO A 1 104 ? 13.242 -8.810 1.060 1.00 59.53 104 PRO A CA 1
ATOM 817 C C . PRO A 1 104 ? 13.121 -8.378 -0.408 1.00 59.53 104 PRO A C 1
ATOM 819 O O . PRO A 1 104 ? 13.484 -9.135 -1.304 1.00 59.53 104 PRO A O 1
ATOM 822 N N . PHE A 1 105 ? 12.627 -7.162 -0.659 1.00 58.66 105 PHE A N 1
ATOM 823 C CA . PHE A 1 105 ? 12.498 -6.546 -1.979 1.00 58.66 105 PHE A CA 1
ATOM 824 C C . PHE A 1 105 ? 13.711 -5.686 -2.352 1.00 58.66 105 PHE A C 1
ATOM 826 O O . PHE A 1 105 ? 13.735 -5.119 -3.450 1.00 58.66 105 PHE A O 1
ATOM 833 N N . GLY A 1 106 ? 14.717 -5.618 -1.474 1.00 58.81 106 GLY A N 1
ATOM 834 C CA . GLY A 1 106 ? 15.980 -4.909 -1.669 1.00 58.81 106 GLY A CA 1
ATOM 835 C C . GLY A 1 106 ? 16.926 -5.599 -2.654 1.00 58.81 106 GLY A C 1
ATOM 836 O O . GLY A 1 106 ? 18.117 -5.305 -2.666 1.00 58.81 106 GLY A O 1
ATOM 837 N N . GLU A 1 107 ? 16.420 -6.533 -3.462 1.00 62.66 107 GLU A N 1
ATOM 838 C CA . GLU A 1 107 ? 17.170 -7.134 -4.559 1.00 62.66 107 GLU A CA 1
ATOM 839 C C . GLU A 1 107 ? 17.589 -6.058 -5.571 1.00 62.66 107 GLU A C 1
ATOM 841 O O . GLU A 1 107 ? 16.842 -5.107 -5.856 1.00 62.66 107 GLU A O 1
ATOM 846 N N . ASP A 1 108 ? 18.778 -6.244 -6.145 1.00 65.38 108 ASP A N 1
ATOM 847 C CA . ASP A 1 108 ? 19.361 -5.321 -7.110 1.00 65.38 108 ASP A CA 1
ATOM 848 C C . ASP A 1 108 ? 18.379 -5.012 -8.254 1.00 65.38 108 ASP A C 1
ATOM 850 O O . ASP A 1 108 ? 17.753 -5.891 -8.846 1.00 65.38 108 ASP A O 1
ATOM 854 N N . GLY A 1 109 ? 18.216 -3.721 -8.557 1.00 73.38 109 GLY A N 1
ATOM 855 C CA . GLY A 1 109 ? 17.384 -3.260 -9.669 1.00 73.38 109 GLY A CA 1
ATOM 856 C C . GLY A 1 109 ? 15.933 -2.901 -9.333 1.00 73.38 109 GLY A C 1
ATOM 857 O O . GLY A 1 109 ? 15.196 -2.557 -10.257 1.00 73.38 109 GLY A O 1
ATOM 858 N N . SER A 1 110 ? 15.506 -2.910 -8.063 1.00 83.88 110 SER A N 1
ATOM 859 C CA . SER A 1 110 ? 14.217 -2.303 -7.677 1.00 83.88 110 SER A CA 1
ATOM 860 C C . SER A 1 110 ? 14.210 -0.798 -7.985 1.00 83.88 110 SER A C 1
ATOM 862 O O . SER A 1 110 ? 15.041 -0.055 -7.468 1.00 83.88 110 SER A O 1
ATOM 864 N N . LEU A 1 111 ? 13.281 -0.331 -8.824 1.00 87.31 111 LEU A N 1
ATOM 865 C CA . LEU A 1 111 ? 13.090 1.100 -9.099 1.00 87.31 111 LEU A CA 1
ATOM 866 C C . LEU A 1 111 ? 12.232 1.750 -8.014 1.00 87.31 111 LEU A C 1
ATOM 868 O O . LEU A 1 111 ? 12.536 2.838 -7.531 1.00 87.31 111 LEU A O 1
ATOM 872 N N . TRP A 1 112 ? 11.144 1.075 -7.659 1.00 89.69 112 TRP A N 1
ATOM 873 C CA . TRP A 1 112 ? 10.256 1.433 -6.564 1.00 89.69 112 TRP A CA 1
ATOM 874 C C . TRP A 1 112 ? 9.454 0.198 -6.150 1.00 89.69 112 TRP A C 1
ATOM 876 O O . TRP A 1 112 ? 9.206 -0.704 -6.954 1.00 89.69 112 TRP A O 1
ATOM 886 N N . SER A 1 113 ? 9.006 0.184 -4.902 1.00 90.94 113 SER A N 1
ATOM 887 C CA . SER A 1 113 ? 8.032 -0.771 -4.382 1.00 90.94 113 SER A CA 1
ATOM 888 C C . SER A 1 113 ? 7.074 -0.056 -3.436 1.00 90.94 113 SER A C 1
ATOM 890 O O . SER A 1 113 ? 7.380 1.009 -2.897 1.00 90.94 113 SER A O 1
ATOM 892 N N . PHE A 1 114 ? 5.886 -0.619 -3.258 1.00 93.75 114 PHE A N 1
ATOM 893 C CA . PHE A 1 114 ? 4.982 -0.229 -2.186 1.00 93.75 114 PHE A CA 1
ATOM 894 C C . PHE A 1 114 ? 4.226 -1.446 -1.664 1.00 93.75 114 PHE A C 1
ATOM 896 O O . PHE A 1 114 ? 3.964 -2.394 -2.402 1.00 93.75 114 PHE A O 1
ATOM 903 N N . ASN A 1 115 ? 3.839 -1.387 -0.393 1.00 95.31 115 ASN A N 1
ATOM 904 C CA . ASN A 1 115 ? 3.101 -2.438 0.298 1.00 95.31 115 ASN A CA 1
ATOM 905 C C . ASN A 1 115 ? 2.015 -1.789 1.160 1.00 95.31 115 ASN A C 1
ATOM 907 O O . ASN A 1 115 ? 2.278 -1.423 2.304 1.00 95.31 115 ASN A O 1
ATOM 911 N N . TYR A 1 116 ? 0.812 -1.613 0.614 1.00 98.00 116 TYR A N 1
ATOM 912 C CA . TYR A 1 116 ? -0.302 -0.966 1.307 1.00 98.00 116 TYR A CA 1
ATOM 913 C C . TYR A 1 116 ? -1.323 -1.974 1.836 1.00 98.00 116 TYR A C 1
ATOM 915 O O . TYR A 1 116 ? -1.676 -2.945 1.170 1.00 98.00 116 TYR A O 1
ATOM 923 N N . PHE A 1 117 ? -1.855 -1.702 3.025 1.00 98.31 117 PHE A N 1
ATOM 924 C CA . PHE A 1 117 ? -2.908 -2.481 3.670 1.00 98.31 117 PHE A CA 1
ATOM 925 C C . PHE A 1 117 ? -4.125 -1.592 3.889 1.00 98.31 117 PHE A C 1
ATOM 927 O O . PHE A 1 117 ? -4.070 -0.646 4.674 1.00 98.31 117 PHE A O 1
ATOM 934 N N . PHE A 1 118 ? -5.240 -1.926 3.252 1.00 98.38 118 PHE A N 1
ATOM 935 C CA . PHE A 1 118 ? -6.532 -1.292 3.489 1.00 98.38 118 PHE A CA 1
ATOM 936 C C . PHE A 1 118 ? -7.284 -2.124 4.521 1.00 98.38 118 PHE A C 1
ATOM 938 O O . PHE A 1 118 ? -7.832 -3.181 4.198 1.00 98.38 118 PHE A O 1
ATOM 945 N N . TYR A 1 119 ? -7.269 -1.686 5.782 1.00 98.12 119 TYR A N 1
ATOM 946 C CA . TYR A 1 119 ? -7.893 -2.424 6.873 1.00 98.12 119 TYR A CA 1
ATOM 947 C C . TYR A 1 119 ? -9.257 -1.837 7.239 1.00 98.12 119 TYR A C 1
ATOM 949 O O . TYR A 1 119 ? -9.357 -0.836 7.955 1.00 98.12 119 TYR A O 1
ATOM 957 N N . ASN A 1 120 ? -10.325 -2.520 6.821 1.00 97.75 120 ASN A N 1
ATOM 958 C CA . ASN A 1 120 ? -11.680 -2.204 7.256 1.00 97.75 120 ASN A CA 1
ATOM 959 C C . ASN A 1 120 ? -12.030 -3.003 8.521 1.00 97.75 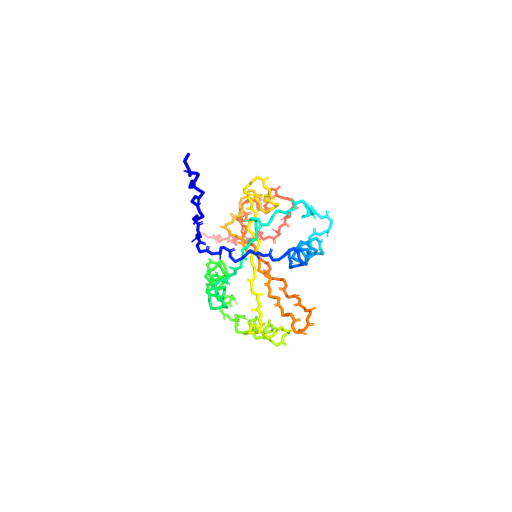120 ASN A C 1
ATOM 961 O O . ASN A 1 120 ? -12.371 -4.192 8.484 1.00 97.75 120 ASN A O 1
ATOM 965 N N . LYS A 1 121 ? -11.977 -2.328 9.674 1.00 95.00 121 LYS A N 1
ATOM 966 C CA . LYS A 1 121 ? -12.271 -2.923 10.990 1.00 95.00 121 LYS A CA 1
ATOM 967 C C . LYS A 1 121 ? -13.723 -3.388 11.138 1.00 95.00 121 LYS A C 1
ATOM 969 O O . LYS A 1 121 ? -13.964 -4.326 11.899 1.00 95.00 121 LYS A O 1
ATOM 974 N N . LYS A 1 122 ? -14.680 -2.761 10.439 1.00 96.88 122 LYS A N 1
ATOM 975 C CA . LYS A 1 122 ? -16.100 -3.152 10.485 1.00 96.88 122 LYS A CA 1
ATOM 976 C C . LYS A 1 122 ? -16.327 -4.461 9.730 1.00 96.88 122 LYS A C 1
ATOM 978 O O . LYS A 1 122 ? -16.986 -5.354 10.256 1.00 96.88 122 LYS A O 1
ATOM 983 N N . LEU A 1 123 ? -15.714 -4.593 8.551 1.00 96.88 123 LEU A N 1
ATOM 984 C CA . LEU A 1 123 ? -15.754 -5.814 7.736 1.00 96.88 123 LEU A CA 1
ATOM 985 C C . LEU A 1 123 ? -14.831 -6.922 8.263 1.00 96.88 123 LEU A C 1
ATOM 987 O O . LEU A 1 123 ? -14.979 -8.076 7.871 1.00 96.88 123 LEU A O 1
ATOM 991 N N . LYS A 1 124 ? -13.890 -6.584 9.159 1.00 96.12 124 LYS A N 1
ATOM 992 C CA . LYS A 1 124 ? -12.814 -7.476 9.630 1.00 96.12 124 LYS A CA 1
ATOM 993 C C . LYS A 1 124 ? -11.998 -8.044 8.462 1.00 96.12 124 LYS A C 1
ATOM 995 O O . LYS A 1 124 ? -11.636 -9.218 8.466 1.00 96.12 124 LYS A O 1
ATOM 1000 N N . ARG A 1 125 ? -11.734 -7.204 7.462 1.00 97.56 125 ARG A N 1
ATOM 1001 C CA . ARG A 1 125 ? -11.096 -7.580 6.198 1.00 97.56 125 ARG A CA 1
ATOM 1002 C C . ARG A 1 125 ? -9.915 -6.659 5.917 1.00 97.56 125 ARG A C 1
ATOM 1004 O O . ARG A 1 125 ? -9.964 -5.478 6.262 1.00 97.56 125 ARG A O 1
ATOM 1011 N N . ILE A 1 126 ? -8.873 -7.214 5.307 1.00 98.06 126 ILE A N 1
ATOM 1012 C CA . ILE A 1 126 ? -7.709 -6.476 4.818 1.00 98.06 126 ILE A CA 1
ATOM 1013 C C . ILE A 1 126 ? -7.584 -6.749 3.324 1.00 98.06 126 ILE A C 1
ATOM 1015 O O . ILE A 1 126 ? -7.555 -7.911 2.922 1.00 98.06 126 ILE A O 1
ATOM 1019 N N . VAL A 1 127 ? -7.501 -5.688 2.524 1.00 98.31 127 VAL A N 1
ATOM 1020 C CA . VAL A 1 127 ? -6.952 -5.776 1.166 1.00 98.31 127 VAL A CA 1
ATOM 1021 C C . VAL A 1 127 ? -5.478 -5.418 1.251 1.00 98.31 127 VAL A C 1
ATOM 1023 O O . VAL A 1 127 ? -5.126 -4.346 1.747 1.00 98.31 127 VAL A O 1
ATOM 1026 N N . PHE A 1 128 ? -4.625 -6.328 0.794 1.00 98.06 128 PHE A N 1
ATOM 1027 C CA . PHE A 1 128 ? -3.196 -6.094 0.668 1.00 98.06 128 PHE A CA 1
ATOM 1028 C C . PHE A 1 128 ? -2.870 -5.776 -0.786 1.00 98.06 128 PHE A C 1
ATOM 1030 O O . PHE A 1 128 ? -3.126 -6.592 -1.670 1.00 98.06 128 PHE A O 1
ATOM 1037 N N . PHE A 1 129 ? -2.344 -4.579 -1.025 1.00 97.38 129 PHE A N 1
ATOM 1038 C CA . PHE A 1 129 ? -1.968 -4.107 -2.346 1.00 97.38 129 PHE A CA 1
ATOM 1039 C C . PHE A 1 129 ? -0.469 -3.823 -2.375 1.00 97.38 129 PHE A C 1
ATOM 1041 O O . PHE A 1 129 ? 0.008 -2.829 -1.826 1.00 97.38 129 PHE A O 1
ATOM 1048 N N . THR A 1 130 ? 0.261 -4.721 -3.025 1.00 94.62 130 THR A N 1
ATOM 1049 C CA . THR A 1 130 ? 1.705 -4.631 -3.218 1.00 94.62 130 THR A CA 1
ATOM 1050 C C . THR A 1 130 ? 2.036 -4.559 -4.701 1.00 94.62 130 THR A C 1
ATOM 1052 O O . THR A 1 130 ? 1.356 -5.168 -5.532 1.00 94.62 130 THR A O 1
ATOM 1055 N N . CYS A 1 131 ? 3.055 -3.779 -5.042 1.00 92.75 131 CYS A N 1
ATOM 1056 C CA . CYS A 1 131 ? 3.611 -3.732 -6.384 1.00 92.75 131 CYS A CA 1
ATOM 1057 C C . CYS A 1 131 ? 5.071 -3.283 -6.320 1.00 92.75 131 CYS A C 1
ATOM 1059 O O . CYS A 1 131 ? 5.456 -2.495 -5.454 1.00 92.75 131 CYS A O 1
ATOM 1061 N N . ARG A 1 132 ? 5.870 -3.765 -7.269 1.00 89.12 132 ARG A N 1
ATOM 1062 C CA . ARG A 1 132 ? 7.273 -3.405 -7.446 1.00 89.12 132 ARG A CA 1
ATOM 1063 C C . ARG A 1 132 ? 7.555 -3.235 -8.931 1.00 89.12 132 ARG A C 1
ATOM 1065 O O . ARG A 1 132 ? 7.077 -4.024 -9.743 1.00 89.12 132 ARG A O 1
ATOM 1072 N N . ALA A 1 133 ? 8.362 -2.238 -9.267 1.00 89.81 133 ALA A N 1
ATOM 1073 C CA . ALA A 1 133 ? 8.976 -2.118 -10.580 1.00 89.81 133 ALA A CA 1
ATOM 1074 C C . ALA A 1 133 ? 10.450 -2.506 -10.494 1.00 89.81 133 ALA A C 1
ATOM 1076 O O . ALA A 1 133 ? 11.176 -2.021 -9.627 1.00 89.81 133 ALA A O 1
ATOM 1077 N N . ILE A 1 134 ? 10.887 -3.360 -11.415 1.00 87.31 134 ILE A N 1
ATOM 1078 C CA . ILE A 1 134 ? 12.254 -3.880 -11.480 1.00 87.31 134 ILE A CA 1
ATOM 1079 C C . ILE A 1 134 ? 12.861 -3.449 -12.813 1.00 87.31 134 ILE A C 1
ATOM 1081 O O .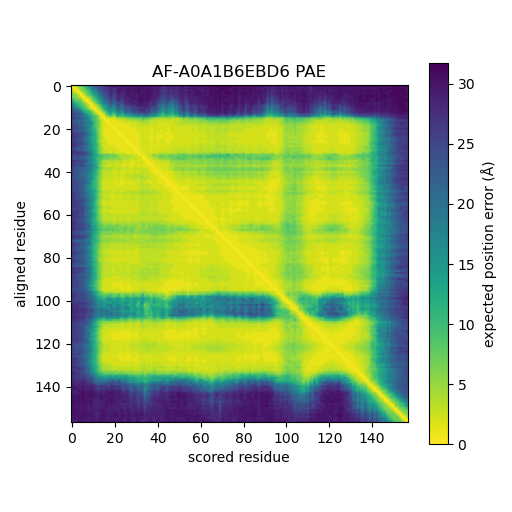 ILE A 1 134 ? 12.189 -3.458 -13.845 1.00 87.31 134 ILE A O 1
ATOM 1085 N N . ASN A 1 135 ? 14.130 -3.057 -12.797 1.00 83.81 135 ASN A N 1
ATOM 1086 C CA . ASN A 1 135 ? 14.891 -2.811 -14.009 1.00 83.81 135 ASN A CA 1
ATOM 1087 C C . ASN A 1 135 ? 15.114 -4.144 -14.757 1.00 83.81 135 ASN A C 1
ATOM 1089 O O . ASN A 1 135 ? 15.744 -5.045 -14.195 1.00 83.81 135 ASN A O 1
ATOM 1093 N N . PRO A 1 136 ? 14.671 -4.270 -16.024 1.00 78.19 136 PRO A N 1
ATOM 1094 C CA . PRO A 1 136 ? 14.781 -5.511 -16.795 1.00 78.19 136 PRO A CA 1
ATOM 1095 C C . PRO A 1 136 ? 16.207 -6.057 -16.907 1.00 78.19 136 PRO A C 1
ATOM 1097 O O . PRO A 1 136 ? 16.398 -7.267 -16.979 1.00 78.19 136 PRO A O 1
ATOM 1100 N N . ILE A 1 137 ? 17.214 -5.177 -16.877 1.00 78.56 137 ILE A N 1
ATOM 1101 C CA . ILE A 1 137 ? 18.628 -5.569 -16.951 1.00 78.56 137 ILE A CA 1
ATOM 1102 C C . ILE A 1 137 ? 19.016 -6.459 -15.761 1.00 78.56 137 ILE A C 1
ATOM 1104 O O . ILE A 1 137 ? 19.790 -7.394 -15.929 1.00 78.56 137 ILE A O 1
ATOM 1108 N N . TYR A 1 138 ? 18.453 -6.198 -14.578 1.00 67.31 138 TYR A N 1
ATOM 1109 C CA . TYR A 1 138 ? 18.701 -6.988 -13.370 1.00 67.31 138 TYR A CA 1
ATOM 1110 C C . TYR A 1 138 ? 17.766 -8.199 -13.263 1.00 67.31 138 TYR A C 1
ATOM 1112 O O . TYR A 1 138 ? 18.156 -9.213 -12.696 1.00 67.31 138 TYR A O 1
ATOM 1120 N N . ALA A 1 139 ? 16.577 -8.139 -13.875 1.00 58.91 139 ALA A N 1
ATOM 1121 C CA . ALA A 1 139 ? 15.637 -9.263 -13.910 1.00 58.91 139 ALA A CA 1
ATOM 1122 C C . ALA A 1 139 ? 16.193 -10.493 -14.660 1.00 58.91 139 ALA A C 1
ATOM 1124 O O . ALA A 1 139 ? 15.858 -11.629 -14.325 1.00 58.91 139 ALA A O 1
ATOM 1125 N N . LEU A 1 140 ? 17.079 -10.276 -15.641 1.00 52.31 140 LEU A N 1
ATOM 1126 C CA . LEU A 1 140 ? 17.752 -11.338 -16.400 1.00 52.31 140 LEU A CA 1
ATOM 1127 C C . LEU A 1 140 ? 18.729 -12.175 -15.552 1.00 52.31 140 LEU A C 1
ATOM 1129 O O . LEU A 1 140 ? 18.903 -13.358 -15.837 1.00 52.31 140 LEU A O 1
ATOM 1133 N N . ASP A 1 141 ? 19.335 -11.595 -14.511 1.00 49.34 141 ASP A N 1
ATOM 1134 C CA . ASP A 1 141 ? 20.272 -12.295 -13.612 1.00 49.34 141 ASP A CA 1
ATOM 1135 C C . ASP A 1 141 ? 19.547 -12.997 -12.446 1.00 49.34 141 ASP A C 1
ATOM 1137 O O . ASP A 1 141 ? 20.064 -13.929 -11.835 1.00 49.34 141 ASP A O 1
ATOM 1141 N N . SER A 1 142 ? 18.289 -12.624 -12.175 1.00 51.34 142 SER A N 1
ATOM 1142 C CA . SER A 1 142 ? 17.454 -13.230 -11.124 1.00 51.34 142 SER A CA 1
ATOM 1143 C C . SER A 1 142 ? 16.896 -14.616 -11.491 1.00 51.34 142 SER A C 1
ATOM 1145 O O . SER A 1 142 ? 16.123 -15.194 -10.731 1.00 51.34 142 SER A O 1
ATOM 1147 N N . GLY A 1 143 ? 17.218 -15.151 -12.675 1.00 49.84 143 GLY A N 1
ATOM 1148 C CA . GLY A 1 143 ? 16.708 -16.444 -13.154 1.00 49.84 143 GLY A CA 1
ATOM 1149 C C . GLY A 1 143 ? 15.223 -16.450 -13.548 1.00 49.84 143 GLY A C 1
ATOM 1150 O O . GLY A 1 143 ? 14.722 -17.473 -14.014 1.00 49.84 143 GLY A O 1
ATOM 1151 N N . ILE A 1 144 ? 14.524 -15.315 -13.433 1.00 51.66 144 ILE A N 1
ATOM 1152 C CA . ILE A 1 144 ? 13.183 -15.097 -13.992 1.00 51.66 144 ILE A CA 1
ATOM 1153 C C . ILE A 1 144 ? 13.381 -14.528 -15.399 1.00 51.66 144 ILE A C 1
ATOM 1155 O O . ILE A 1 144 ? 13.191 -13.345 -15.665 1.00 51.66 144 ILE A O 1
ATOM 1159 N N . GLY A 1 145 ? 13.841 -15.385 -16.309 1.00 41.22 145 GLY A N 1
ATOM 1160 C CA . GLY A 1 145 ? 13.971 -15.047 -17.721 1.00 41.22 145 GLY A CA 1
ATOM 1161 C C . GLY A 1 145 ? 12.594 -14.778 -18.321 1.00 41.22 145 GLY A C 1
ATOM 1162 O O . GLY A 1 145 ? 11.888 -15.708 -18.701 1.00 41.22 145 GLY A O 1
ATOM 1163 N N . SER A 1 146 ? 12.196 -13.510 -18.394 1.00 45.34 146 SER A N 1
ATOM 1164 C CA . SER A 1 146 ? 11.096 -13.100 -19.254 1.00 45.34 146 SER A CA 1
ATOM 1165 C C . SER A 1 146 ? 11.609 -13.049 -20.691 1.00 45.34 146 SER A C 1
ATOM 1167 O O . SER A 1 146 ? 12.459 -12.222 -21.020 1.00 45.34 146 SER A O 1
ATOM 1169 N N . ASP A 1 147 ? 11.087 -13.954 -21.510 1.00 46.22 147 ASP A N 1
ATOM 1170 C CA . ASP A 1 147 ? 11.270 -14.087 -22.955 1.00 46.22 147 ASP A CA 1
ATOM 1171 C C . ASP A 1 147 ? 10.705 -12.862 -23.706 1.00 46.22 147 ASP A C 1
ATOM 1173 O O . ASP A 1 147 ? 9.686 -12.922 -24.386 1.00 46.22 147 ASP A O 1
ATOM 1177 N N . PHE A 1 148 ? 11.321 -11.699 -23.493 1.00 45.56 148 PHE A N 1
ATOM 1178 C CA . PHE A 1 148 ? 11.064 -10.467 -24.235 1.00 45.56 148 PHE A CA 1
ATOM 1179 C C . PHE A 1 148 ? 12.318 -10.080 -25.020 1.00 45.56 148 PHE A C 1
ATOM 1181 O O . PHE A 1 148 ? 12.793 -8.947 -24.948 1.00 45.56 148 PHE A O 1
ATOM 1188 N N . THR A 1 149 ? 12.879 -11.017 -25.782 1.00 46.97 149 THR A N 1
ATOM 1189 C CA . THR A 1 149 ? 13.647 -10.623 -26.962 1.00 46.97 149 THR A CA 1
ATOM 1190 C C . THR A 1 149 ? 12.644 -10.061 -27.964 1.00 46.97 149 THR A C 1
ATOM 1192 O O . THR A 1 149 ? 11.951 -10.802 -28.654 1.00 46.97 149 THR A O 1
ATOM 1195 N N . MET A 1 150 ? 12.501 -8.734 -27.986 1.00 53.12 150 MET A N 1
ATOM 1196 C CA . MET A 1 150 ? 12.011 -8.055 -29.180 1.00 53.12 150 MET A CA 1
ATOM 1197 C C . MET A 1 150 ? 13.040 -8.337 -30.271 1.00 53.12 150 MET A C 1
ATOM 1199 O O . MET A 1 150 ? 14.121 -7.751 -30.261 1.00 53.12 150 MET A O 1
ATOM 1203 N N . ASP A 1 151 ? 12.723 -9.285 -31.151 1.00 46.16 151 ASP A N 1
ATOM 1204 C CA . ASP A 1 151 ? 13.374 -9.410 -32.448 1.00 46.16 151 ASP A CA 1
ATOM 1205 C C . ASP A 1 151 ? 13.173 -8.067 -33.168 1.00 46.16 151 ASP A C 1
ATOM 1207 O O . ASP A 1 151 ? 12.094 -7.771 -33.683 1.00 46.16 151 ASP A O 1
ATOM 1211 N N . GLU A 1 152 ? 14.177 -7.191 -33.110 1.00 52.75 152 GLU A N 1
ATOM 1212 C CA . GLU A 1 152 ? 14.256 -6.060 -34.025 1.00 52.75 152 GLU A CA 1
ATOM 1213 C C . GLU A 1 152 ? 14.582 -6.643 -35.400 1.00 52.75 152 GLU A C 1
ATOM 1215 O O . GLU A 1 152 ? 15.699 -7.101 -35.649 1.00 52.75 152 GLU A O 1
ATOM 1220 N N . ASP A 1 153 ? 13.557 -6.687 -36.252 1.00 47.75 153 ASP A N 1
ATOM 1221 C CA . ASP A 1 153 ? 13.648 -7.108 -37.642 1.00 47.75 153 ASP A CA 1
ATOM 1222 C C . ASP A 1 153 ? 14.823 -6.410 -38.349 1.00 47.75 153 ASP A C 1
ATOM 1224 O O . ASP A 1 153 ? 14.965 -5.185 -38.371 1.00 47.75 153 ASP A O 1
ATOM 1228 N N . GLU A 1 154 ? 15.679 -7.246 -38.928 1.00 50.31 154 GLU A N 1
ATOM 1229 C CA . GLU A 1 154 ? 16.819 -6.904 -39.764 1.00 50.31 154 GLU A CA 1
ATOM 1230 C C . GLU A 1 154 ? 16.324 -6.258 -41.072 1.00 50.31 154 GLU A C 1
ATOM 1232 O O . GLU A 1 154 ? 16.038 -6.942 -42.057 1.00 50.31 154 GLU A O 1
ATOM 1237 N N . ASP A 1 155 ? 16.220 -4.927 -41.103 1.00 47.66 155 ASP A N 1
ATOM 1238 C CA . ASP A 1 155 ? 16.002 -4.179 -42.345 1.00 47.66 155 ASP A CA 1
ATOM 1239 C C . ASP A 1 155 ? 17.283 -4.201 -43.194 1.00 47.66 155 ASP A C 1
ATOM 1241 O O . ASP A 1 155 ? 18.140 -3.315 -43.144 1.00 47.66 155 ASP A O 1
ATOM 1245 N N . GLY A 1 156 ? 17.413 -5.252 -44.000 1.00 53.19 156 GLY A N 1
ATOM 1246 C CA . GLY A 1 156 ? 18.327 -5.285 -45.129 1.00 53.19 156 GLY A CA 1
ATOM 1247 C C . GLY A 1 156 ? 17.787 -4.465 -46.300 1.00 53.19 156 GLY A C 1
ATOM 1248 O O . GLY A 1 156 ? 16.743 -4.815 -46.838 1.00 53.19 156 GLY A O 1
ATOM 1249 N N . TYR A 1 157 ? 18.534 -3.436 -46.718 1.00 42.25 157 TYR A N 1
ATOM 1250 C CA . TYR A 1 157 ? 18.805 -3.056 -48.118 1.00 42.25 157 TYR A CA 1
ATOM 1251 C C . TYR A 1 157 ? 20.060 -2.181 -48.204 1.00 42.25 157 TYR A C 1
ATOM 1253 O O . TYR A 1 157 ? 20.145 -1.175 -47.465 1.00 42.25 157 TYR A O 1
#

Secondary structure (DSSP, 8-state):
--------------PPPHHHHHHHHHHHHHHHTTT---TT--GGGEEE-S-HHHHHHHHHHHHHHHHHHHHHHHHHHHHHHHHHHH-GGG-EEEEE---TTT-TT--TTEEEEEEEEEEETTTTEEEEEEEEEE-HHHHTTTT--------------

Mean predicted aligned error: 11.06 Å

Radius of gyration: 20.48 Å; Cα contacts (8 Å, |Δi|>4): 155; chains: 1; bounding box: 37×39×95 Å

Nearest PDB structures (foldseek):
  3nr5-assembly1_A  TM=9.244E-01  e=2.367E-15  Homo sapiens
  5u4z-assembly2_B  TM=7.941E-01  e=5.800E-08  Citrus sinensis
  5u50-assembly2_B  TM=7.562E-01  e=5.127E-08  Citrus sinensis
  5u4z-assembly1_A  TM=8.016E-01  e=5.675E-07  Citrus sinensis
  5u50-assembly1_A  TM=7.298E-01  e=5.017E-07  Citrus sinensis

Foldseek 3Di:
DDDDDPPPCDPPQVQQDPVNVVVLQVVVCVVDPPPDHCVVPDSVQKHWDPDPVVVLVVVCVVCCVPVPPVCVVCVVVVVVVVCVVAVQRQWGKMWGHDDCVRDPVVQPFWPDKTWMWGQRPVVRDIDIDIDTDGDVVRCCVVPVDDPPPPPPDDPDD

Solvent-accessible surface area (backbone atoms only — not comparable to full-atom values): 9823 Å² total; per-residue (Å²): 134,82,87,80,82,80,82,78,83,61,83,77,69,80,71,77,47,71,69,55,49,52,53,54,39,52,49,50,33,69,72,40,53,90,83,47,83,42,89,81,68,54,76,85,30,42,47,74,55,95,44,71,66,58,52,52,51,52,51,51,52,59,42,43,76,74,44,42,69,65,38,64,73,44,47,65,58,55,55,48,56,51,34,75,76,54,41,60,92,66,32,54,42,32,38,56,55,60,52,84,93,67,34,89,74,66,52,80,44,56,78,49,73,52,37,38,36,41,36,16,73,91,79,71,44,70,51,78,51,69,54,73,46,66,41,67,83,42,40,58,77,69,72,60,69,74,92,70,79,75,80,74,77,83,85,82,130

pLDDT: mean 81.42, std 20.37, range [35.0, 98.44]